Protein AF-A0A957YTG0-F1 (afdb_monomer_lite)

Sequence (89 aa):
MTALSLTPGWLRSEKML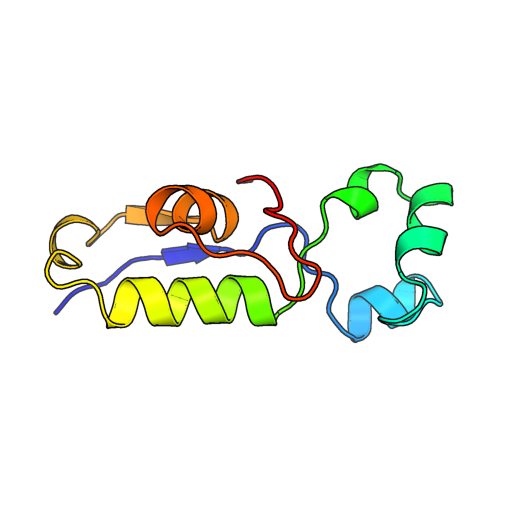EGFGVTEANWHDAVERAPDFIHSETPFYIGRAVVALATDPKIMAKSGHALSAGGLAREYNFTDVDGRQPPAY

Secondary structure (DSSP, 8-state):
----EEE-SSB--HHHHHHHT--TTTGGGGGGT-GGGGG-B-HHHHHHHHHHHHH-TTGGGGTT-EEEHHHHHHHHT---TTS--PPP-

Radius of gyration: 14.19 Å; chains: 1; bounding box: 34×21×37 Å

pLDDT: mean 96.41, std 3.66, range [68.81, 98.5]

Structure (mmCIF, N/CA/C/O backbone):
data_AF-A0A957YTG0-F1
#
_entry.id   AF-A0A957YTG0-F1
#
loop_
_atom_site.group_PDB
_atom_site.id
_atom_site.type_symbol
_atom_site.label_atom_id
_atom_site.label_alt_id
_atom_site.label_comp_id
_atom_site.label_asym_id
_atom_site.label_entity_id
_atom_site.label_seq_id
_atom_site.pdbx_PDB_ins_code
_atom_site.Cartn_x
_atom_site.Cartn_y
_atom_site.Cartn_z
_atom_site.occupancy
_atom_site.B_iso_or_equiv
_atom_site.auth_seq_id
_atom_site.auth_comp_id
_atom_site.auth_asym_id
_atom_site.auth_atom_id
_atom_site.pdbx_PDB_model_num
ATOM 1 N N . MET A 1 1 ? -16.002 8.437 16.790 1.00 85.69 1 MET A N 1
ATOM 2 C CA . MET A 1 1 ? -15.151 8.810 15.641 1.00 85.69 1 MET A CA 1
ATOM 3 C C . MET A 1 1 ? -13.809 8.139 15.848 1.00 85.69 1 MET A C 1
ATOM 5 O O . MET A 1 1 ? -13.286 8.247 16.950 1.00 85.69 1 MET A O 1
ATOM 9 N N . THR A 1 2 ? -13.291 7.449 14.834 1.00 96.81 2 THR A N 1
ATOM 10 C CA . THR A 1 2 ? -11.932 6.885 14.842 1.00 96.81 2 THR A CA 1
ATOM 11 C C . THR A 1 2 ? -11.056 7.761 13.957 1.00 96.81 2 THR A C 1
ATOM 13 O O . THR A 1 2 ? -11.477 8.118 12.859 1.00 96.81 2 THR A O 1
ATOM 16 N N . ALA A 1 3 ? -9.851 8.092 14.414 1.00 97.69 3 ALA A N 1
ATOM 17 C CA . ALA A 1 3 ? -8.831 8.743 13.598 1.00 97.69 3 ALA A CA 1
ATOM 18 C C . ALA A 1 3 ? -7.514 7.974 13.734 1.00 97.69 3 ALA A C 1
ATOM 20 O O . ALA A 1 3 ? -7.155 7.571 14.836 1.00 97.69 3 ALA A O 1
ATOM 21 N N . LEU A 1 4 ? -6.815 7.754 12.625 1.00 98.12 4 LEU A N 1
ATOM 22 C CA . LEU A 1 4 ? -5.550 7.019 12.541 1.00 98.12 4 LEU A CA 1
ATOM 23 C C . LEU A 1 4 ? -4.756 7.524 11.332 1.00 98.12 4 LEU A C 1
ATOM 25 O O . LEU A 1 4 ? -5.324 8.206 10.475 1.00 98.12 4 LEU A O 1
ATOM 29 N N . SER A 1 5 ? -3.475 7.176 11.239 1.00 98.06 5 SER A N 1
ATOM 30 C CA . SER A 1 5 ? -2.693 7.356 10.012 1.00 98.06 5 SER A CA 1
ATOM 31 C C . SER A 1 5 ? -2.448 6.013 9.328 1.00 98.06 5 SER A C 1
ATOM 33 O O . SER A 1 5 ? -2.256 4.988 9.983 1.00 98.06 5 SER A O 1
ATOM 35 N N . LEU A 1 6 ? -2.478 6.023 7.997 1.00 97.88 6 LEU A N 1
ATOM 36 C CA . LEU A 1 6 ? -2.238 4.853 7.160 1.00 97.88 6 LEU A CA 1
ATOM 37 C C . LEU A 1 6 ? -1.185 5.205 6.111 1.00 97.88 6 LEU A C 1
ATOM 39 O O . LEU A 1 6 ? -1.373 6.158 5.356 1.00 97.88 6 LEU A O 1
ATOM 43 N N . THR A 1 7 ? -0.098 4.438 6.068 1.00 97.19 7 THR A N 1
ATOM 44 C CA . THR A 1 7 ? 0.975 4.602 5.081 1.00 97.19 7 THR A CA 1
ATOM 45 C C . THR A 1 7 ? 1.035 3.416 4.120 1.00 97.19 7 THR A C 1
ATOM 47 O O . THR A 1 7 ? 0.881 2.266 4.555 1.00 97.19 7 THR A O 1
ATOM 50 N N . PRO A 1 8 ? 1.272 3.661 2.820 1.00 96.56 8 PRO A N 1
ATOM 51 C CA . PRO A 1 8 ? 1.699 2.605 1.918 1.00 96.56 8 PRO A CA 1
ATOM 52 C C . PRO A 1 8 ? 3.161 2.239 2.201 1.00 96.56 8 PRO A C 1
ATOM 54 O O . PRO A 1 8 ? 3.882 2.976 2.883 1.00 96.56 8 PRO A O 1
ATOM 57 N N . GLY A 1 9 ? 3.585 1.099 1.665 1.00 94.81 9 GLY A N 1
ATOM 58 C CA . GLY A 1 9 ? 4.988 0.765 1.448 1.00 94.81 9 GLY A CA 1
ATOM 59 C C . GLY A 1 9 ? 5.553 1.461 0.205 1.00 94.81 9 GLY A C 1
ATOM 60 O O . GLY A 1 9 ? 5.151 2.572 -0.154 1.00 94.81 9 GLY A O 1
ATOM 61 N N . TRP A 1 10 ? 6.488 0.803 -0.486 1.00 95.12 10 TRP A N 1
ATOM 62 C CA . TRP A 1 10 ? 7.026 1.328 -1.742 1.00 95.12 10 TRP A CA 1
ATOM 63 C C . TRP A 1 10 ? 5.978 1.248 -2.857 1.00 95.12 10 TRP A C 1
ATOM 65 O O . TRP A 1 10 ? 5.810 0.231 -3.526 1.00 95.12 10 TRP A O 1
ATOM 75 N N . LEU A 1 11 ? 5.279 2.354 -3.085 1.00 95.50 11 LEU A N 1
ATOM 76 C CA . LEU A 1 11 ? 4.202 2.417 -4.062 1.00 95.50 11 LEU A CA 1
ATOM 77 C C . LEU A 1 11 ? 4.732 2.379 -5.506 1.00 95.50 11 LEU A C 1
ATOM 79 O O . LEU A 1 11 ? 5.476 3.270 -5.920 1.00 95.50 11 LEU A O 1
ATOM 83 N N . ARG A 1 12 ? 4.290 1.406 -6.308 1.00 95.69 12 ARG A N 1
ATOM 84 C CA . ARG A 1 12 ? 4.500 1.382 -7.766 1.00 95.69 12 ARG A CA 1
ATOM 85 C C . ARG A 1 12 ? 3.362 2.085 -8.510 1.00 95.69 12 ARG A C 1
ATOM 87 O O . ARG A 1 12 ? 2.624 1.469 -9.271 1.00 95.69 12 ARG A O 1
ATOM 94 N N . SER A 1 13 ? 3.198 3.380 -8.245 1.00 96.56 13 SER A N 1
ATOM 95 C CA . SER A 1 13 ? 2.240 4.223 -8.972 1.00 96.56 13 SER A CA 1
ATOM 96 C C . SER A 1 13 ? 2.611 4.367 -10.448 1.00 96.56 13 SER A C 1
ATOM 98 O O . SER A 1 13 ? 3.748 4.115 -10.845 1.00 96.56 13 SER A O 1
ATOM 100 N N . GLU A 1 14 ? 1.677 4.865 -11.250 1.00 97.12 14 GLU A N 1
ATOM 101 C CA . GLU A 1 14 ? 1.851 5.144 -12.675 1.00 97.12 14 GLU A CA 1
ATOM 102 C C . GLU A 1 14 ? 3.085 6.023 -12.922 1.00 97.12 14 GLU A C 1
ATOM 104 O O . GLU A 1 14 ? 3.904 5.724 -13.787 1.00 97.12 14 GLU A O 1
ATOM 109 N N . LYS A 1 15 ? 3.283 7.050 -12.085 1.00 96.94 15 LYS A N 1
ATOM 110 C CA . LYS A 1 15 ? 4.453 7.939 -12.151 1.00 96.94 15 LYS A CA 1
ATOM 111 C C . LYS A 1 15 ? 5.768 7.225 -11.817 1.00 96.94 15 LYS A C 1
ATOM 113 O O . LYS A 1 15 ? 6.806 7.547 -12.389 1.00 96.94 15 LYS A O 1
ATOM 118 N N . MET A 1 16 ? 5.749 6.278 -10.878 1.00 96.50 16 MET A N 1
ATOM 119 C CA . MET A 1 16 ? 6.938 5.488 -10.546 1.00 96.50 16 MET A CA 1
ATOM 120 C C . MET A 1 16 ? 7.284 4.516 -11.673 1.00 96.50 16 MET A C 1
ATOM 122 O O . MET A 1 16 ? 8.449 4.416 -12.048 1.00 96.50 16 MET A O 1
ATOM 126 N N . LEU A 1 17 ? 6.278 3.849 -12.243 1.00 97.81 17 LEU A N 1
ATOM 127 C CA . LEU A 1 17 ? 6.440 2.965 -13.396 1.00 97.81 17 LEU A CA 1
ATOM 128 C C . LEU A 1 17 ? 7.010 3.728 -14.604 1.00 97.81 17 LEU A C 1
ATOM 130 O O . LEU A 1 17 ? 8.006 3.290 -15.179 1.00 97.81 17 LEU A O 1
ATOM 134 N N . GLU A 1 18 ? 6.470 4.915 -14.907 1.00 97.62 18 GLU A N 1
ATOM 135 C CA . GLU A 1 18 ? 6.999 5.820 -15.938 1.00 97.62 18 GLU A CA 1
ATOM 136 C C . GLU A 1 18 ? 8.470 6.177 -15.681 1.00 97.62 18 GLU A C 1
ATOM 138 O O . GLU A 1 18 ? 9.301 6.066 -16.581 1.00 97.62 18 GLU A O 1
ATOM 143 N N . GLY A 1 19 ? 8.819 6.533 -14.440 1.00 96.62 19 GLY A N 1
ATOM 144 C CA . GLY A 1 19 ? 10.195 6.859 -14.056 1.00 96.62 19 GLY A CA 1
ATOM 145 C C . GLY A 1 19 ? 11.183 5.701 -14.239 1.00 96.62 19 GLY A C 1
ATOM 146 O O . GLY A 1 19 ? 12.349 5.932 -14.561 1.00 96.62 19 GLY A O 1
ATOM 147 N N . PHE A 1 20 ? 10.726 4.458 -14.084 1.00 96.56 20 PHE A N 1
ATOM 148 C CA . PHE A 1 20 ? 11.528 3.264 -14.357 1.00 96.56 20 PHE A CA 1
ATOM 149 C C . PHE A 1 20 ? 11.478 2.811 -15.825 1.00 96.56 20 PHE A C 1
ATOM 151 O O . PHE A 1 20 ? 12.284 1.965 -16.221 1.00 96.56 20 PHE A O 1
ATOM 158 N N . GLY A 1 21 ? 10.592 3.388 -16.642 1.00 97.31 21 GLY A N 1
ATOM 159 C CA . GLY A 1 21 ? 10.375 2.988 -18.033 1.00 97.31 21 GLY A CA 1
ATOM 160 C C . GLY A 1 21 ? 9.700 1.621 -18.169 1.00 97.31 21 GLY A C 1
ATOM 161 O O . GLY A 1 21 ? 9.950 0.913 -19.142 1.00 97.31 21 GLY A O 1
ATOM 162 N N . VAL A 1 22 ? 8.884 1.239 -17.186 1.00 97.81 22 VAL A N 1
ATOM 163 C CA . VAL A 1 22 ? 8.148 -0.033 -17.146 1.00 97.81 22 VAL A CA 1
ATOM 164 C C . VAL A 1 22 ? 6.645 0.221 -17.025 1.00 97.81 22 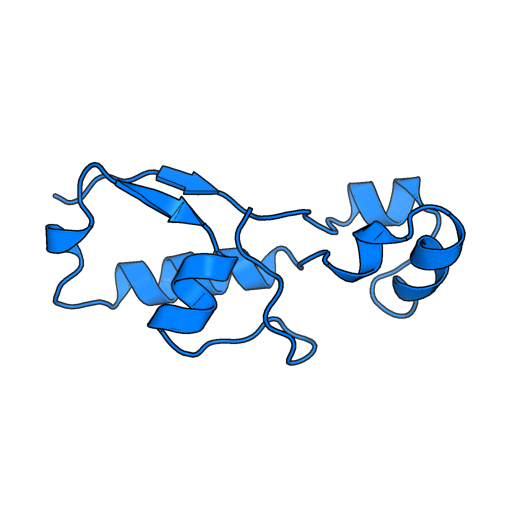VAL A C 1
ATOM 166 O O . VAL A 1 22 ? 6.190 1.348 -16.848 1.00 97.81 22 VAL A O 1
ATOM 169 N N . THR A 1 23 ? 5.855 -0.838 -17.132 1.00 96.88 23 THR A N 1
ATOM 170 C CA . THR A 1 23 ? 4.394 -0.839 -17.002 1.00 96.88 23 THR A CA 1
ATOM 171 C C . THR A 1 23 ? 3.968 -1.802 -15.898 1.00 96.88 23 THR A C 1
ATOM 173 O O . THR A 1 23 ? 4.781 -2.571 -15.388 1.00 96.88 23 THR A O 1
ATOM 176 N N . GLU A 1 24 ? 2.678 -1.837 -15.565 1.00 94.56 24 GLU A N 1
ATOM 177 C CA . GLU A 1 24 ? 2.142 -2.856 -14.654 1.00 94.56 24 GLU A CA 1
ATOM 178 C C . GLU A 1 24 ? 2.370 -4.291 -15.154 1.00 94.56 24 GLU A C 1
ATOM 180 O O . GLU A 1 24 ? 2.474 -5.206 -14.344 1.00 94.56 24 GLU A O 1
ATOM 185 N N . ALA A 1 25 ? 2.482 -4.510 -16.468 1.00 96.00 25 ALA A N 1
ATOM 186 C CA . ALA A 1 25 ? 2.685 -5.844 -17.030 1.00 96.00 25 ALA A CA 1
ATOM 187 C C . ALA A 1 25 ? 4.133 -6.348 -16.887 1.00 96.00 25 ALA A C 1
ATOM 189 O O . ALA A 1 25 ? 4.356 -7.556 -16.880 1.00 96.00 25 ALA A O 1
ATOM 190 N N . ASN A 1 26 ? 5.112 -5.443 -16.773 1.00 96.69 26 ASN A N 1
ATOM 191 C CA . ASN A 1 26 ? 6.541 -5.778 -16.760 1.00 96.69 26 ASN A CA 1
ATOM 192 C C . ASN A 1 26 ? 7.335 -5.030 -15.676 1.00 96.69 26 ASN A C 1
ATOM 194 O O . ASN A 1 26 ? 8.536 -4.813 -15.800 1.00 96.69 26 ASN A O 1
ATOM 198 N N . TRP A 1 27 ? 6.677 -4.638 -14.586 1.00 96.44 27 TRP A N 1
ATOM 199 C CA . TRP A 1 27 ? 7.303 -3.879 -13.500 1.00 96.44 27 TRP A CA 1
ATOM 200 C C . TRP A 1 27 ? 8.508 -4.602 -12.872 1.00 96.44 27 TRP A C 1
ATOM 202 O O . TRP A 1 27 ? 9.413 -3.949 -12.355 1.00 96.44 27 TRP A O 1
ATOM 212 N N . HIS A 1 28 ? 8.540 -5.938 -12.942 1.00 96.50 28 HIS A N 1
ATOM 213 C CA . HIS A 1 28 ? 9.663 -6.758 -12.488 1.00 96.50 28 HIS A CA 1
ATOM 214 C C . HIS A 1 28 ? 10.981 -6.425 -13.202 1.00 96.50 28 HIS A C 1
ATOM 216 O O . HIS A 1 28 ? 12.033 -6.570 -12.588 1.00 96.50 28 HIS A O 1
ATOM 222 N N . ASP A 1 29 ? 10.946 -5.911 -14.434 1.00 97.94 29 ASP A N 1
ATOM 223 C CA . ASP A 1 29 ? 12.153 -5.520 -15.176 1.00 97.94 29 ASP A CA 1
ATOM 224 C C . ASP A 1 29 ? 12.911 -4.386 -14.457 1.00 97.94 29 ASP A C 1
ATOM 226 O O . ASP A 1 29 ? 14.134 -4.280 -14.533 1.00 97.94 29 ASP A O 1
ATOM 230 N N . ALA A 1 30 ? 12.210 -3.554 -13.676 1.00 97.19 30 ALA A N 1
ATOM 231 C CA . ALA A 1 30 ? 12.839 -2.494 -12.890 1.00 97.19 30 ALA A CA 1
ATOM 232 C C . ALA A 1 30 ? 13.686 -3.029 -11.718 1.00 97.19 30 ALA A C 1
ATOM 234 O O . ALA A 1 30 ? 14.546 -2.302 -11.216 1.00 97.19 30 ALA A O 1
ATOM 235 N N . VAL A 1 31 ? 13.509 -4.296 -11.315 1.00 97.06 31 VAL A N 1
ATOM 236 C CA . VAL A 1 31 ? 14.285 -4.946 -10.241 1.00 97.06 31 VAL A CA 1
ATOM 237 C C . VAL A 1 31 ? 15.766 -5.054 -10.604 1.00 97.06 31 VAL A C 1
ATOM 239 O O . VAL A 1 31 ? 16.616 -4.969 -9.721 1.00 97.06 31 VAL A O 1
ATOM 242 N N . GLU A 1 32 ? 16.103 -5.144 -11.895 1.00 95.75 32 GLU A N 1
ATOM 243 C CA . GLU A 1 32 ? 17.500 -5.125 -12.354 1.00 95.75 32 GLU A CA 1
ATOM 244 C C . GLU A 1 32 ? 18.224 -3.827 -11.967 1.00 95.75 32 GLU A C 1
ATOM 246 O O . GLU A 1 32 ? 19.428 -3.827 -11.714 1.00 95.75 32 GLU A O 1
ATOM 251 N N . ARG A 1 33 ? 17.485 -2.711 -11.908 1.00 94.94 33 ARG A N 1
ATOM 252 C CA . ARG A 1 33 ? 18.010 -1.377 -11.574 1.00 94.94 33 ARG A CA 1
ATOM 253 C C . ARG A 1 33 ? 17.809 -1.022 -10.105 1.00 94.94 33 ARG A C 1
ATOM 255 O O . ARG A 1 33 ? 18.626 -0.306 -9.533 1.00 94.94 33 ARG A O 1
ATOM 262 N N . ALA A 1 34 ? 16.720 -1.496 -9.510 1.00 95.62 34 ALA A N 1
ATOM 263 C CA . ALA A 1 34 ? 16.340 -1.247 -8.129 1.00 95.62 34 ALA A CA 1
ATOM 264 C C . ALA A 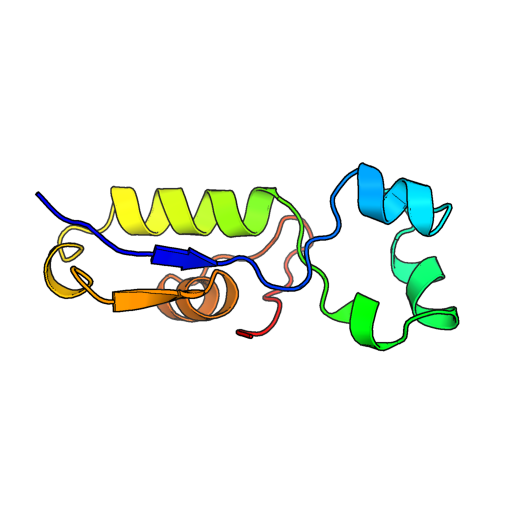1 34 ? 15.858 -2.561 -7.490 1.00 95.62 34 ALA A C 1
ATOM 266 O O . ALA A 1 34 ? 14.656 -2.829 -7.500 1.00 95.62 34 ALA A O 1
ATOM 267 N N . PRO A 1 35 ? 16.762 -3.380 -6.920 1.00 95.81 35 PRO A N 1
ATOM 268 C CA . PRO A 1 35 ? 16.417 -4.701 -6.390 1.00 95.81 35 PRO A CA 1
ATOM 269 C C . PRO A 1 35 ? 15.246 -4.691 -5.400 1.00 95.81 35 PRO A C 1
ATOM 271 O O . PRO A 1 35 ? 14.356 -5.535 -5.475 1.00 95.81 35 PRO A O 1
ATOM 274 N N . ASP A 1 36 ? 15.184 -3.678 -4.536 1.00 94.38 36 ASP A N 1
ATOM 275 C CA . ASP A 1 36 ? 14.124 -3.516 -3.536 1.00 94.38 36 ASP A CA 1
ATOM 276 C C . ASP A 1 36 ? 12.742 -3.210 -4.140 1.00 94.38 36 ASP A C 1
ATOM 278 O O . ASP A 1 36 ? 11.722 -3.383 -3.469 1.00 94.38 36 ASP A O 1
ATOM 282 N N . PHE A 1 37 ? 12.664 -2.835 -5.423 1.00 95.88 37 PHE A N 1
ATOM 283 C CA . PHE A 1 37 ? 11.394 -2.635 -6.123 1.00 95.88 37 PHE A CA 1
ATOM 284 C C . PHE A 1 37 ? 10.575 -3.930 -6.223 1.00 95.88 37 PHE A C 1
ATOM 286 O O . PHE A 1 37 ? 9.355 -3.865 -6.388 1.00 95.88 37 PHE A O 1
ATOM 293 N N . ILE A 1 38 ? 11.197 -5.103 -6.020 1.00 95.88 38 ILE A N 1
ATOM 294 C CA . ILE A 1 38 ? 10.502 -6.393 -5.875 1.00 95.88 38 ILE A CA 1
ATOM 295 C C . ILE A 1 38 ? 9.477 -6.385 -4.733 1.00 95.88 38 ILE A C 1
ATOM 297 O O . ILE A 1 38 ? 8.496 -7.127 -4.770 1.00 95.88 38 ILE A O 1
ATOM 301 N N . HIS A 1 39 ? 9.677 -5.529 -3.731 1.00 95.50 39 HIS A N 1
ATOM 302 C CA . HIS A 1 39 ? 8.789 -5.351 -2.588 1.00 95.50 39 HIS A CA 1
ATOM 303 C C . HIS A 1 39 ? 7.758 -4.236 -2.794 1.00 95.50 39 HIS A C 1
ATOM 305 O O . HIS A 1 39 ? 7.019 -3.921 -1.864 1.00 95.50 39 HIS A O 1
ATOM 311 N N . SER A 1 40 ? 7.675 -3.665 -3.999 1.00 96.69 40 SER A N 1
ATOM 312 C CA . SER A 1 40 ? 6.685 -2.641 -4.308 1.00 96.69 40 SER A CA 1
ATOM 313 C C . SER A 1 40 ? 5.252 -3.173 -4.277 1.00 96.69 40 SER A C 1
ATOM 315 O O . SER A 1 40 ? 4.986 -4.365 -4.496 1.00 96.69 40 SER A O 1
ATOM 317 N N . GLU A 1 41 ? 4.327 -2.255 -4.025 1.00 97.31 41 GLU A N 1
ATOM 318 C CA . GLU A 1 41 ? 2.890 -2.498 -3.915 1.00 97.31 41 GLU A CA 1
ATOM 319 C C . GLU A 1 41 ? 2.097 -1.586 -4.854 1.00 97.31 41 GLU A C 1
ATOM 321 O O . GLU A 1 41 ? 2.502 -0.454 -5.137 1.00 97.31 41 GLU A O 1
ATOM 326 N N . THR A 1 42 ? 0.955 -2.061 -5.350 1.00 97.44 42 THR A N 1
ATOM 327 C CA . THR A 1 42 ? 0.050 -1.210 -6.133 1.00 97.44 42 THR A CA 1
ATOM 328 C C . THR A 1 42 ? -0.740 -0.243 -5.246 1.00 97.44 42 THR A C 1
ATOM 330 O O . THR A 1 42 ? -0.973 -0.519 -4.065 1.00 97.44 42 THR A O 1
ATOM 333 N N . PRO A 1 43 ? -1.294 0.839 -5.827 1.00 97.06 43 PRO A N 1
ATOM 334 C CA . PRO A 1 43 ? -2.314 1.653 -5.161 1.00 97.06 43 PRO A CA 1
ATOM 335 C C . PRO A 1 43 ? -3.542 0.866 -4.673 1.00 97.06 43 PRO A C 1
ATOM 337 O O . PRO A 1 43 ? -4.185 1.270 -3.701 1.00 97.06 43 PRO A O 1
ATOM 340 N N . PHE A 1 44 ? -3.862 -0.283 -5.281 1.00 97.19 44 PHE A N 1
ATOM 341 C CA . PHE A 1 44 ? -4.966 -1.124 -4.816 1.00 97.19 44 PHE A CA 1
ATOM 342 C C . PHE A 1 44 ? -4.693 -1.738 -3.440 1.00 97.19 44 PHE A C 1
ATOM 344 O O . PHE A 1 44 ? -5.638 -1.931 -2.675 1.00 97.19 44 PHE A O 1
ATOM 351 N N . TYR A 1 45 ? -3.435 -2.027 -3.098 1.00 97.75 45 TYR A N 1
ATOM 352 C CA . TYR A 1 45 ? -3.089 -2.679 -1.835 1.00 97.75 45 TYR A CA 1
ATOM 353 C C . TYR A 1 45 ? -3.440 -1.814 -0.619 1.00 97.75 45 TYR A C 1
ATOM 355 O O . TYR A 1 45 ? -4.138 -2.270 0.289 1.00 97.75 45 TYR A O 1
ATOM 363 N N . ILE A 1 46 ? -3.072 -0.528 -0.638 1.00 98.00 46 ILE A N 1
ATOM 364 C CA . ILE A 1 46 ? -3.492 0.420 0.403 1.00 98.00 46 ILE A CA 1
ATOM 365 C C . ILE A 1 46 ? -5.004 0.688 0.366 1.00 98.00 46 ILE A C 1
ATOM 367 O O . ILE A 1 46 ? -5.628 0.823 1.418 1.00 98.00 46 ILE A O 1
ATOM 371 N N . GLY A 1 47 ? -5.631 0.681 -0.815 1.00 98.19 47 GLY A N 1
ATOM 372 C CA . GLY A 1 47 ? -7.091 0.756 -0.935 1.00 98.19 47 GLY A CA 1
ATOM 373 C C . GLY A 1 47 ? -7.802 -0.398 -0.216 1.00 98.19 47 GLY A C 1
ATOM 374 O O . GLY A 1 47 ? -8.777 -0.178 0.504 1.00 98.19 47 GLY A O 1
ATOM 375 N N . ARG A 1 48 ? -7.280 -1.627 -0.324 1.00 98.44 48 ARG A N 1
ATOM 376 C CA . ARG A 1 48 ? -7.784 -2.787 0.434 1.00 98.44 48 ARG A CA 1
ATOM 377 C C . ARG A 1 48 ? -7.600 -2.614 1.939 1.00 98.44 48 ARG A C 1
ATOM 379 O O . ARG A 1 48 ? -8.509 -2.966 2.687 1.00 98.44 48 ARG A O 1
ATOM 386 N N . ALA A 1 49 ? -6.492 -2.016 2.378 1.00 98.38 49 ALA A N 1
ATOM 387 C CA . ALA A 1 49 ? -6.284 -1.682 3.786 1.00 98.38 49 ALA A CA 1
ATOM 388 C C . ALA A 1 49 ? -7.351 -0.699 4.306 1.00 98.38 49 ALA A C 1
ATOM 390 O O . ALA A 1 49 ? -7.888 -0.897 5.395 1.00 98.38 49 ALA A O 1
ATOM 391 N N . VAL A 1 50 ? -7.721 0.313 3.510 1.00 98.44 50 VAL A N 1
ATOM 392 C CA . VAL A 1 50 ? -8.817 1.243 3.842 1.00 98.44 50 VAL A CA 1
ATOM 393 C C . VAL A 1 50 ? -10.148 0.501 3.986 1.00 98.44 50 VAL A C 1
ATOM 395 O O . VAL A 1 50 ? -10.854 0.720 4.967 1.00 98.44 50 VAL A O 1
ATOM 398 N N . VAL A 1 51 ? -10.483 -0.401 3.056 1.00 98.50 51 VAL A N 1
ATOM 399 C CA . VAL A 1 51 ? -11.715 -1.210 3.132 1.00 98.50 51 VAL A CA 1
ATOM 400 C C . VAL A 1 51 ? -11.718 -2.105 4.373 1.00 98.50 51 VAL A C 1
ATOM 402 O O . VAL A 1 51 ? -12.729 -2.168 5.074 1.00 98.50 51 VAL A O 1
ATOM 405 N N . ALA A 1 52 ? -10.597 -2.764 4.678 1.00 98.44 52 ALA A N 1
ATOM 406 C CA . ALA A 1 52 ? -10.467 -3.610 5.861 1.00 98.44 52 ALA A CA 1
ATOM 407 C C . ALA A 1 52 ? -10.702 -2.812 7.156 1.00 98.44 52 ALA A C 1
ATOM 409 O O . ALA A 1 52 ? -11.509 -3.215 7.987 1.00 98.44 52 ALA A O 1
ATOM 410 N N . LEU A 1 53 ? -10.086 -1.633 7.287 1.00 98.44 53 LEU A N 1
ATOM 411 C CA . LEU A 1 53 ? -10.295 -0.748 8.437 1.00 98.44 53 LEU A CA 1
ATOM 412 C C . LEU A 1 53 ? -11.734 -0.219 8.521 1.00 98.44 53 LEU A C 1
ATOM 414 O O . LEU A 1 53 ? -12.326 -0.207 9.596 1.00 98.44 53 LEU A O 1
ATOM 418 N N . ALA A 1 54 ? -12.309 0.217 7.398 1.00 98.12 54 ALA A N 1
ATOM 419 C CA . ALA A 1 54 ? -13.657 0.786 7.359 1.00 98.12 54 ALA A CA 1
ATOM 420 C C . ALA A 1 54 ? -14.756 -0.235 7.695 1.00 98.12 54 ALA A C 1
ATOM 422 O O . ALA A 1 54 ? -15.837 0.152 8.135 1.00 98.12 54 ALA A O 1
ATOM 423 N N . THR A 1 55 ? -14.486 -1.525 7.484 1.00 98.12 55 THR A N 1
ATOM 424 C CA . THR A 1 55 ? -15.426 -2.622 7.753 1.00 98.12 55 THR A CA 1
ATOM 425 C C . THR A 1 55 ? -15.143 -3.356 9.066 1.00 98.12 55 THR A C 1
ATOM 427 O O . THR A 1 55 ? -15.936 -4.212 9.457 1.00 98.12 55 THR A O 1
ATOM 430 N N . ASP A 1 56 ? -14.065 -3.015 9.780 1.00 98.19 56 ASP A N 1
ATOM 431 C CA . ASP A 1 56 ? -13.711 -3.654 11.046 1.00 98.19 56 ASP A CA 1
ATOM 432 C C . ASP A 1 56 ? -14.628 -3.181 12.194 1.00 98.19 56 ASP A C 1
ATOM 434 O O . ASP A 1 56 ? -14.558 -2.017 12.609 1.00 98.19 56 ASP A O 1
ATOM 438 N N . PRO A 1 57 ? -15.444 -4.067 12.802 1.00 97.56 57 PRO A N 1
ATOM 439 C CA . PRO A 1 57 ? -16.282 -3.705 13.946 1.00 97.56 57 PRO A CA 1
ATOM 440 C C . PRO A 1 57 ? -15.475 -3.279 15.187 1.00 97.56 57 PRO A C 1
ATOM 442 O O . PRO A 1 57 ? -16.030 -2.676 16.105 1.00 97.56 57 PRO A O 1
ATOM 445 N N . LYS A 1 58 ? -14.172 -3.579 15.237 1.00 97.12 58 LYS A N 1
ATOM 446 C CA . LYS A 1 58 ? -13.246 -3.234 16.323 1.00 97.12 58 LYS A CA 1
ATOM 447 C C . LYS A 1 58 ? -12.311 -2.072 15.971 1.00 97.12 58 LYS A C 1
ATOM 449 O O . LYS A 1 58 ? -11.376 -1.807 1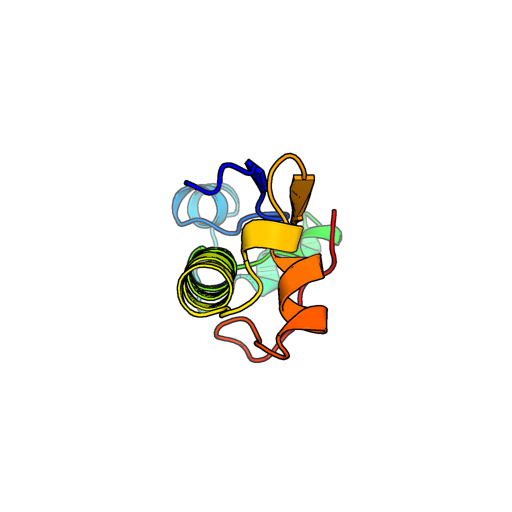6.726 1.00 97.12 58 LYS A O 1
ATOM 454 N N . ILE A 1 59 ? -12.591 -1.315 14.905 1.00 97.94 59 ILE A N 1
ATOM 455 C CA . ILE A 1 59 ? -11.747 -0.210 14.414 1.00 97.94 59 ILE A CA 1
ATOM 456 C C . ILE A 1 59 ? -11.398 0.846 15.478 1.00 97.94 59 ILE A C 1
ATOM 458 O O . ILE A 1 59 ? -10.335 1.461 15.423 1.00 97.94 59 ILE A O 1
ATOM 462 N N . MET A 1 60 ? -12.253 1.038 16.492 1.00 97.88 60 MET A N 1
ATOM 463 C CA . MET A 1 60 ? -11.979 1.941 17.620 1.00 97.88 60 MET A CA 1
ATOM 464 C C . MET A 1 60 ? -10.679 1.592 18.360 1.00 97.88 60 MET A C 1
ATOM 466 O O . MET A 1 60 ? -9.994 2.500 18.824 1.00 97.88 60 MET A O 1
ATOM 470 N N . ALA A 1 61 ? -10.305 0.309 18.425 1.00 97.56 61 ALA A N 1
ATOM 471 C CA . ALA A 1 61 ? -9.059 -0.140 19.048 1.00 97.56 61 ALA A CA 1
ATOM 472 C C . ALA A 1 61 ? -7.803 0.316 18.286 1.00 97.56 61 ALA A C 1
ATOM 474 O O . ALA A 1 61 ? -6.705 0.255 18.825 1.00 97.56 61 ALA A O 1
ATOM 475 N N . LYS A 1 62 ? -7.958 0.779 17.040 1.00 97.88 62 LYS A N 1
ATOM 476 C CA . LYS A 1 62 ? -6.872 1.286 16.195 1.00 97.88 62 LYS A CA 1
ATOM 477 C C . LYS A 1 62 ? -6.798 2.815 16.162 1.00 97.88 62 LYS A C 1
ATOM 479 O O . LYS A 1 62 ? -5.937 3.371 15.484 1.00 97.88 62 LYS A O 1
ATOM 484 N N . SER A 1 63 ? -7.677 3.511 16.886 1.00 98.19 63 SER A N 1
ATOM 485 C CA . SER A 1 63 ? -7.654 4.974 16.947 1.00 98.19 63 SER A CA 1
ATOM 486 C C . SER A 1 63 ? -6.349 5.479 17.571 1.00 98.19 63 SER A C 1
ATOM 488 O O . SER A 1 63 ? -5.904 4.967 18.591 1.00 98.19 63 SER A O 1
ATOM 490 N N . GLY A 1 64 ? -5.753 6.509 16.975 1.00 97.94 64 GLY A N 1
ATOM 491 C CA . GLY A 1 64 ? -4.494 7.112 17.417 1.00 97.94 64 GLY A CA 1
ATOM 492 C C . GLY A 1 64 ? -3.234 6.363 16.976 1.00 97.94 64 GLY A C 1
ATOM 493 O O . GLY A 1 64 ? -2.136 6.830 17.265 1.00 97.94 64 GLY A O 1
ATOM 494 N N . HIS A 1 65 ? -3.364 5.239 16.266 1.00 97.75 65 HIS A N 1
ATOM 495 C CA . HIS A 1 65 ? -2.221 4.472 15.777 1.00 97.75 65 HIS A CA 1
ATOM 496 C C . HIS A 1 65 ? -1.797 4.884 14.363 1.00 97.75 65 HIS A C 1
ATOM 498 O O . HIS A 1 65 ? -2.612 5.316 13.545 1.00 97.75 65 HIS A O 1
ATOM 504 N N . ALA A 1 66 ? -0.507 4.695 14.084 1.00 97.44 66 ALA A N 1
ATOM 505 C CA . ALA A 1 66 ? 0.038 4.685 12.735 1.00 97.44 66 ALA A CA 1
ATOM 506 C C . ALA A 1 66 ? 0.105 3.242 12.235 1.00 97.44 66 ALA A C 1
ATOM 508 O O . ALA A 1 66 ? 0.664 2.375 12.908 1.00 97.44 66 ALA A O 1
ATOM 509 N N . LEU A 1 67 ? -0.494 2.988 11.077 1.00 97.88 67 LEU A N 1
ATOM 510 C CA . LEU A 1 67 ? -0.620 1.661 10.484 1.00 97.88 67 LEU A CA 1
ATOM 511 C C . LEU A 1 67 ? 0.001 1.651 9.088 1.00 97.88 67 LEU A C 1
ATOM 513 O O . LEU A 1 67 ? -0.021 2.660 8.384 1.00 97.88 67 LEU A O 1
ATOM 517 N N . SER A 1 68 ? 0.502 0.496 8.662 1.00 97.94 68 SER A N 1
ATOM 518 C CA . SER A 1 68 ? 0.992 0.279 7.300 1.00 97.94 68 SER A CA 1
ATOM 519 C C . SER A 1 68 ? 0.102 -0.707 6.550 1.00 97.94 68 SER A C 1
ATOM 521 O O . SER A 1 68 ? -0.437 -1.647 7.143 1.00 97.94 68 SER A O 1
ATOM 523 N N . ALA A 1 69 ? -0.035 -0.520 5.235 1.00 97.75 69 ALA A N 1
ATOM 524 C CA . ALA A 1 69 ? -0.804 -1.429 4.384 1.00 97.75 69 ALA A CA 1
ATOM 525 C C . ALA A 1 69 ? -0.311 -2.882 4.515 1.00 97.75 69 ALA A C 1
ATOM 527 O O . ALA A 1 69 ? -1.112 -3.781 4.763 1.00 97.75 69 ALA A O 1
ATOM 528 N N . GLY A 1 70 ? 1.009 -3.103 4.476 1.00 97.25 70 GLY A N 1
ATOM 529 C CA . GLY A 1 70 ? 1.610 -4.428 4.663 1.00 97.25 70 GLY A CA 1
ATOM 530 C C . GLY A 1 70 ? 1.397 -5.037 6.056 1.00 97.25 70 GLY A C 1
ATOM 531 O O . GLY A 1 70 ? 1.332 -6.260 6.195 1.00 97.25 70 GLY A O 1
ATOM 532 N N . GLY A 1 71 ? 1.268 -4.221 7.107 1.00 97.56 71 GLY A N 1
ATOM 533 C CA . GLY A 1 71 ? 0.900 -4.706 8.442 1.00 97.56 71 GLY A CA 1
ATOM 534 C C . GLY A 1 71 ? -0.544 -5.205 8.472 1.00 97.56 71 GLY A C 1
ATOM 535 O O . GLY A 1 71 ? -0.815 -6.332 8.889 1.00 97.56 71 GLY A O 1
ATOM 536 N N . LEU A 1 72 ? -1.459 -4.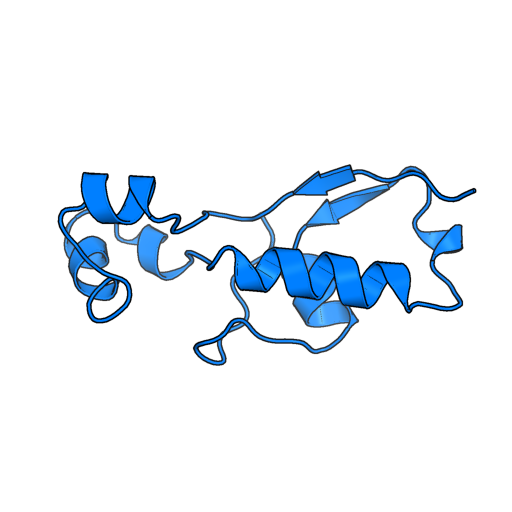395 7.940 1.00 98.12 72 LEU A N 1
ATOM 537 C CA . LEU A 1 72 ? -2.887 -4.709 7.901 1.00 98.12 72 LEU A CA 1
ATOM 538 C C . LEU A 1 72 ? -3.216 -5.853 6.944 1.00 98.12 72 LEU A C 1
ATOM 540 O O . LEU A 1 72 ? -4.137 -6.614 7.213 1.00 98.12 72 LEU A O 1
ATOM 544 N N . ALA A 1 73 ? -2.452 -6.028 5.870 1.00 98.12 73 ALA A N 1
ATOM 545 C CA . ALA A 1 73 ? -2.606 -7.158 4.962 1.00 98.12 73 ALA A CA 1
ATOM 546 C C . ALA A 1 73 ? -2.433 -8.503 5.666 1.00 98.12 73 ALA A C 1
ATOM 548 O O . ALA A 1 73 ? -3.208 -9.426 5.426 1.00 98.12 73 ALA A O 1
ATOM 549 N N . ARG A 1 74 ? -1.460 -8.598 6.580 1.00 97.25 74 ARG A N 1
ATOM 550 C CA . ARG A 1 74 ? -1.249 -9.794 7.406 1.00 97.25 74 ARG A CA 1
ATOM 551 C C . ARG A 1 74 ? -2.349 -9.960 8.448 1.00 97.25 74 ARG A C 1
ATOM 553 O O . ARG A 1 74 ? -2.809 -11.073 8.666 1.00 97.25 74 ARG A O 1
ATOM 560 N N . GLU A 1 75 ? -2.773 -8.863 9.071 1.00 97.75 75 GLU A N 1
ATOM 561 C CA . GLU A 1 75 ? -3.811 -8.883 10.106 1.00 97.75 75 GLU A CA 1
ATOM 562 C C . GLU A 1 75 ? -5.191 -9.277 9.552 1.00 97.75 75 GLU A C 1
ATOM 564 O O . GLU A 1 75 ? -5.873 -10.122 10.126 1.00 97.75 75 GLU A O 1
ATOM 569 N N . TYR A 1 76 ? -5.587 -8.692 8.422 1.00 97.88 76 TYR A N 1
ATOM 570 C CA . TYR A 1 76 ? -6.892 -8.901 7.787 1.00 97.88 76 TYR A CA 1
ATOM 571 C C . TYR A 1 76 ? -6.861 -9.907 6.630 1.00 97.88 76 TYR A C 1
ATOM 573 O O . TYR A 1 76 ? -7.878 -10.114 5.970 1.00 97.88 76 TYR A O 1
ATOM 581 N N . ASN A 1 77 ? -5.711 -10.537 6.384 1.00 97.50 77 ASN A N 1
ATOM 582 C CA . ASN A 1 77 ? -5.519 -11.585 5.385 1.00 97.50 77 ASN A CA 1
ATOM 583 C C . ASN A 1 77 ? -5.957 -11.189 3.957 1.00 97.50 77 ASN A C 1
ATOM 585 O O . ASN A 1 77 ? -6.670 -11.934 3.282 1.00 97.50 77 ASN A O 1
ATOM 589 N N . PHE A 1 78 ? -5.533 -10.011 3.488 1.00 98.25 78 PHE A N 1
ATOM 590 C CA . PHE A 1 78 ? -5.708 -9.595 2.091 1.00 98.25 78 PHE A CA 1
ATOM 591 C C . PHE A 1 78 ? -4.368 -9.528 1.354 1.00 98.25 78 PHE A C 1
ATOM 593 O O . PHE A 1 78 ? -3.312 -9.397 1.968 1.00 98.25 78 PHE A O 1
ATOM 600 N N . THR A 1 79 ? -4.417 -9.603 0.026 1.00 98.25 79 THR A N 1
ATOM 601 C CA . THR A 1 79 ? -3.246 -9.529 -0.859 1.00 98.25 79 THR A CA 1
ATOM 602 C C . THR A 1 79 ? -3.330 -8.316 -1.778 1.00 98.25 79 THR A C 1
ATOM 604 O O . THR A 1 79 ? -4.398 -7.721 -1.958 1.00 98.25 79 THR A O 1
ATOM 607 N N . ASP A 1 80 ? -2.206 -7.972 -2.397 1.00 97.38 80 ASP A N 1
ATOM 608 C CA . ASP A 1 80 ? -2.174 -7.099 -3.567 1.00 97.38 80 ASP A CA 1
ATOM 609 C C . ASP A 1 80 ? -2.821 -7.809 -4.779 1.00 97.38 80 ASP A C 1
ATOM 611 O O . ASP A 1 80 ? -3.187 -8.990 -4.717 1.00 97.38 80 ASP A O 1
ATOM 615 N N . VAL A 1 81 ? -3.002 -7.090 -5.887 1.00 95.81 81 VAL A N 1
ATOM 616 C CA . VAL A 1 81 ? -3.648 -7.579 -7.120 1.00 95.81 81 VAL A CA 1
ATOM 617 C C . VAL A 1 81 ? -2.899 -8.736 -7.779 1.00 95.81 81 VAL A C 1
ATOM 619 O O . VAL A 1 81 ? -3.502 -9.516 -8.506 1.00 95.81 81 VAL A O 1
ATOM 622 N N . ASP A 1 82 ? -1.604 -8.868 -7.499 1.00 94.25 82 ASP A N 1
ATOM 623 C CA . ASP A 1 82 ? -0.740 -9.946 -7.987 1.00 94.25 82 ASP A CA 1
ATOM 624 C C . ASP A 1 82 ? -0.632 -11.127 -7.000 1.00 94.25 82 ASP A C 1
ATOM 626 O O . ASP A 1 82 ? 0.182 -12.029 -7.188 1.00 94.25 82 ASP A O 1
ATOM 630 N N . GLY A 1 83 ? -1.446 -11.129 -5.939 1.00 96.25 83 GLY A N 1
ATOM 631 C CA . GLY A 1 83 ? -1.485 -12.188 -4.930 1.00 96.25 83 GLY A CA 1
ATOM 632 C C . GLY A 1 83 ? -0.388 -12.103 -3.866 1.00 96.25 83 GLY A C 1
ATOM 633 O O . GLY A 1 83 ? -0.395 -12.905 -2.932 1.00 96.25 83 GLY A O 1
ATOM 634 N N . ARG A 1 84 ? 0.538 -11.140 -3.948 1.00 95.81 84 ARG A N 1
ATOM 635 C CA . ARG A 1 84 ? 1.593 -10.968 -2.939 1.00 95.81 84 ARG A CA 1
ATOM 636 C C . ARG A 1 84 ? 1.078 -10.227 -1.704 1.00 95.81 84 ARG A C 1
ATOM 638 O O . ARG A 1 84 ? 0.079 -9.510 -1.747 1.00 95.81 84 ARG A O 1
ATOM 645 N N . GLN A 1 85 ? 1.817 -10.352 -0.604 1.00 96.75 85 GLN A N 1
ATOM 646 C CA . GLN A 1 85 ? 1.697 -9.484 0.571 1.00 96.75 85 GLN A CA 1
ATOM 647 C C . GLN A 1 85 ? 3.015 -8.729 0.781 1.00 96.75 85 GLN A C 1
ATOM 649 O O . GLN A 1 85 ? 3.874 -9.199 1.536 1.00 96.75 85 GLN A O 1
ATOM 654 N N . PRO A 1 86 ? 3.214 -7.589 0.088 1.00 94.69 86 PRO A N 1
ATOM 655 C CA . PRO A 1 86 ? 4.349 -6.704 0.321 1.00 94.69 86 PRO A CA 1
ATOM 656 C C . PRO A 1 86 ? 4.573 -6.403 1.815 1.00 94.69 86 PRO A C 1
ATOM 658 O O . PRO A 1 86 ? 3.603 -6.342 2.588 1.00 94.69 86 PRO A O 1
ATOM 661 N N . PRO A 1 87 ? 5.842 -6.270 2.249 1.00 89.88 87 PRO A N 1
ATOM 662 C CA . PRO A 1 87 ? 6.180 -6.139 3.657 1.00 89.88 87 PRO A CA 1
ATOM 663 C C . PRO A 1 87 ? 5.653 -4.841 4.280 1.00 89.88 87 PRO A C 1
ATOM 665 O O . PRO A 1 87 ? 5.250 -3.906 3.598 1.00 89.88 87 PRO A O 1
ATOM 668 N N . ALA A 1 88 ? 5.644 -4.804 5.614 1.00 84.69 88 ALA A N 1
ATOM 669 C CA . ALA A 1 88 ? 5.383 -3.565 6.335 1.00 84.69 88 ALA A CA 1
ATOM 670 C C . ALA A 1 88 ? 6.692 -2.767 6.381 1.00 84.69 88 ALA A C 1
ATOM 672 O O . ALA A 1 88 ? 7.723 -3.354 6.717 1.00 84.69 88 ALA A O 1
ATOM 673 N N . TYR A 1 89 ? 6.623 -1.480 6.048 1.00 68.81 89 TYR A N 1
ATOM 674 C CA . TYR A 1 89 ? 7.703 -0.509 6.220 1.00 68.81 89 TYR A CA 1
ATOM 675 C C . TYR A 1 89 ? 7.417 0.391 7.422 1.00 68.81 89 TYR A C 1
ATOM 677 O O . TYR A 1 89 ? 6.21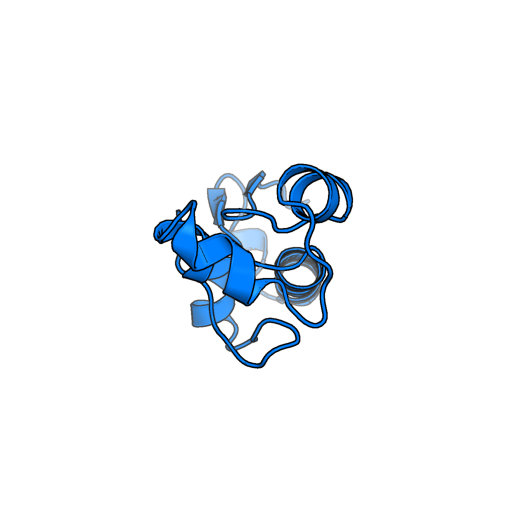3 0.568 7.739 1.00 68.81 89 TYR A O 1
#

Foldseek 3Di:
DADEAEDEDAEPDPVNCVVLVHDPVPQVVSCVVVVCCVLYAYPVLSVVLVVQLVPDPVNNVRGPYYYYSLRSCVVSVHAGPVRHRRHGD